Protein AF-A0A7J4LQV3-F1 (afdb_monomer_lite)

Foldseek 3Di:
DWDFPDWDWDDDPHIDIDTDTPDFWADQKDKDWFAFPPPVVRVVVVCVVAVPWDDDPRTTIHIDGDPGGGPQVVCVPCVLVDDPDDPVNVVVVVHDDDDDPVRQVVDPPSVVVVVVRVVVD

Structure (mmCIF, N/CA/C/O backbone):
data_AF-A0A7J4LQV3-F1
#
_entry.id   AF-A0A7J4LQV3-F1
#
loop_
_atom_site.group_PDB
_atom_site.id
_atom_site.type_symbol
_atom_site.label_atom_id
_atom_site.label_alt_id
_atom_site.label_comp_id
_atom_site.label_asym_id
_atom_site.label_entity_id
_atom_site.label_seq_id
_atom_site.pdbx_PDB_ins_code
_atom_site.Cartn_x
_atom_site.Cartn_y
_atom_site.Cartn_z
_atom_site.occupancy
_atom_site.B_iso_or_equiv
_atom_site.auth_seq_id
_atom_site.auth_comp_id
_atom_site.auth_asym_id
_atom_site.auth_atom_id
_atom_site.pdbx_PDB_model_num
ATOM 1 N N . GLU A 1 1 ? 0.715 0.067 -7.574 1.00 91.31 1 GLU A N 1
ATOM 2 C CA . GLU A 1 1 ? 0.708 0.489 -6.161 1.00 91.31 1 GLU A CA 1
ATOM 3 C C . GLU A 1 1 ? -0.727 0.433 -5.670 1.00 91.31 1 GLU A C 1
ATOM 5 O O . GLU A 1 1 ? -1.618 0.506 -6.514 1.00 91.31 1 GLU A O 1
ATOM 10 N N . PHE A 1 2 ? -0.955 0.263 -4.368 1.00 95.31 2 PHE A N 1
ATOM 11 C CA . PHE A 1 2 ? -2.307 0.359 -3.819 1.00 95.31 2 PHE A CA 1
ATOM 12 C C . PHE A 1 2 ? -2.780 1.807 -3.887 1.00 95.31 2 PHE A C 1
ATOM 14 O O . PHE A 1 2 ? -2.021 2.727 -3.579 1.00 95.31 2 PHE A O 1
ATOM 21 N N . ARG A 1 3 ? -4.029 2.001 -4.300 1.00 96.06 3 ARG A N 1
ATOM 22 C CA . ARG A 1 3 ? -4.690 3.302 -4.307 1.00 96.06 3 ARG A CA 1
ATOM 23 C C . ARG A 1 3 ? -5.820 3.272 -3.298 1.00 96.06 3 ARG A C 1
ATOM 25 O O . ARG A 1 3 ? -6.622 2.340 -3.300 1.00 96.06 3 ARG A O 1
ATOM 32 N N . VAL A 1 4 ? -5.822 4.268 -2.421 1.00 96.25 4 VAL A N 1
ATOM 33 C CA . VAL A 1 4 ? -6.881 4.472 -1.436 1.00 96.25 4 VAL A CA 1
ATOM 34 C C . VAL A 1 4 ? -7.999 5.227 -2.135 1.00 96.25 4 VAL A C 1
ATOM 36 O O . VAL A 1 4 ? -7.781 6.346 -2.591 1.00 96.25 4 VAL A O 1
ATOM 39 N N . PHE A 1 5 ? -9.165 4.600 -2.225 1.00 95.38 5 PHE A N 1
ATOM 40 C CA . PHE A 1 5 ? -10.378 5.233 -2.725 1.00 95.38 5 PHE A CA 1
ATOM 41 C C . PHE A 1 5 ? -10.970 6.157 -1.657 1.00 95.38 5 PHE A C 1
ATOM 43 O O . PHE A 1 5 ? -11.234 7.327 -1.914 1.00 95.38 5 PHE A O 1
ATOM 50 N N . ALA A 1 6 ? -11.083 5.652 -0.428 1.00 95.88 6 ALA A N 1
ATOM 51 C CA . ALA A 1 6 ? -11.557 6.411 0.718 1.00 95.88 6 ALA A CA 1
ATOM 52 C C . ALA A 1 6 ? -10.882 5.944 2.010 1.00 95.88 6 ALA A C 1
ATOM 54 O O . ALA A 1 6 ? -10.399 4.814 2.120 1.00 95.88 6 ALA A O 1
ATOM 55 N N . SER A 1 7 ? -10.852 6.816 3.013 1.00 96.00 7 SER A N 1
ATOM 56 C CA . SER A 1 7 ? -10.341 6.487 4.340 1.00 96.00 7 SER A CA 1
ATOM 57 C C . SER A 1 7 ? -11.185 7.121 5.433 1.00 96.00 7 SER A C 1
ATOM 59 O O . SER A 1 7 ? -11.880 8.115 5.221 1.00 96.00 7 SER A O 1
ATOM 61 N N . GLY A 1 8 ? -11.168 6.507 6.610 1.00 95.94 8 GLY A N 1
ATOM 62 C CA . GLY A 1 8 ? -11.970 6.952 7.739 1.00 95.94 8 GLY A CA 1
ATOM 63 C C . GLY A 1 8 ? -11.373 6.509 9.062 1.00 95.94 8 GLY A C 1
ATOM 64 O O . GLY A 1 8 ? -10.572 5.577 9.122 1.00 95.94 8 GLY A O 1
ATOM 65 N N . VAL A 1 9 ? -11.774 7.186 10.132 1.00 96.12 9 VAL A N 1
ATOM 66 C CA . VAL A 1 9 ? -11.358 6.856 11.494 1.00 96.12 9 VAL A CA 1
ATOM 67 C C . VAL A 1 9 ? -12.597 6.687 12.353 1.00 96.12 9 VAL A C 1
ATOM 69 O O . VAL A 1 9 ? -13.503 7.518 12.322 1.00 96.12 9 VAL A O 1
ATOM 72 N N . TRP A 1 10 ? -12.613 5.615 13.133 1.00 96.44 10 TRP A N 1
ATOM 73 C CA . TRP A 1 10 ? -13.648 5.344 14.117 1.00 96.44 10 TRP A CA 1
ATOM 74 C C . TRP A 1 10 ? -12.995 4.989 15.446 1.00 96.44 10 TRP A C 1
ATOM 76 O O . TRP A 1 10 ? -11.986 4.286 15.481 1.00 96.44 10 TRP A O 1
ATOM 86 N N . VAL A 1 11 ? -13.534 5.513 16.542 1.00 95.75 11 VAL A N 1
ATOM 87 C CA . VAL A 1 11 ? -12.960 5.340 17.878 1.00 95.75 11 VAL A CA 1
ATOM 88 C C . VAL A 1 11 ? -14.044 4.866 18.830 1.00 95.75 11 VAL A C 1
ATOM 90 O O . VAL A 1 11 ? -15.128 5.447 18.883 1.00 95.75 11 VAL A O 1
ATOM 93 N N . GLN A 1 12 ? -13.717 3.829 19.594 1.00 92.12 12 GLN A N 1
ATOM 94 C CA . GLN A 1 12 ? -14.494 3.353 20.732 1.00 92.12 12 GLN A CA 1
ATOM 95 C C . GLN A 1 12 ? -13.525 3.002 21.875 1.00 92.12 12 GLN A C 1
ATOM 97 O O . GLN A 1 12 ? -12.827 3.883 22.369 1.00 92.12 12 GLN A O 1
ATOM 102 N N . ASP A 1 13 ? -13.432 1.730 22.264 1.00 92.00 13 ASP A N 1
ATOM 103 C CA . ASP A 1 13 ? -12.401 1.201 23.164 1.00 92.00 13 ASP A CA 1
ATOM 104 C C . ASP A 1 13 ? -11.010 1.208 22.502 1.00 92.00 13 ASP A C 1
ATOM 106 O O . ASP A 1 13 ? -9.985 1.348 23.167 1.00 92.00 13 ASP A O 1
ATOM 110 N N . LYS A 1 14 ? -10.988 1.084 21.170 1.00 94.00 14 LYS A N 1
ATOM 111 C CA . LYS A 1 14 ? -9.808 1.153 20.306 1.00 94.00 14 LYS A CA 1
ATOM 112 C C . LYS A 1 14 ? -10.007 2.190 19.207 1.00 94.00 14 LYS A C 1
ATOM 114 O O . LYS A 1 14 ? -11.129 2.589 18.895 1.00 94.00 14 LYS A O 1
ATOM 119 N N . ALA A 1 15 ? -8.900 2.598 18.595 1.00 95.25 15 ALA A N 1
ATOM 120 C CA . ALA A 1 15 ? -8.915 3.383 17.371 1.00 95.25 15 ALA A CA 1
ATOM 121 C C . ALA A 1 15 ? -8.832 2.456 16.152 1.00 95.25 15 ALA A C 1
ATOM 123 O O . ALA A 1 15 ? -7.953 1.598 16.070 1.00 95.25 15 ALA A O 1
ATOM 124 N N . TYR A 1 16 ? -9.727 2.669 15.195 1.00 95.69 16 TYR A N 1
ATOM 125 C CA . TYR A 1 16 ? -9.789 1.961 13.926 1.00 95.69 16 TYR A CA 1
ATOM 126 C C . TYR A 1 16 ? -9.491 2.949 12.804 1.00 95.69 16 TYR A C 1
ATOM 128 O O . TYR A 1 16 ? -10.142 3.988 12.695 1.00 95.69 16 TYR A O 1
ATOM 136 N N . VAL A 1 17 ? -8.513 2.615 11.964 1.00 94.88 17 VAL A N 1
ATOM 137 C CA . VAL A 1 17 ? -8.202 3.353 10.737 1.00 94.88 17 VAL A CA 1
ATOM 138 C C . VAL A 1 17 ? -8.621 2.478 9.565 1.00 94.88 17 VAL A C 1
ATOM 140 O O . VAL A 1 17 ? -8.071 1.396 9.365 1.00 94.88 17 VAL A O 1
ATOM 143 N N . LEU A 1 18 ? -9.633 2.928 8.829 1.00 95.44 18 LEU A N 1
ATOM 144 C CA . LEU A 1 18 ? -10.205 2.219 7.695 1.00 95.44 18 LEU A CA 1
ATOM 145 C C . LEU A 1 18 ? -9.623 2.758 6.389 1.00 95.44 18 LEU A C 1
ATOM 147 O O . LEU A 1 18 ? -9.552 3.971 6.190 1.00 95.44 18 LEU A O 1
ATOM 151 N N . PHE A 1 19 ? -9.286 1.840 5.487 1.00 94.94 19 PHE A N 1
ATOM 152 C CA . PHE A 1 19 ? -8.932 2.139 4.106 1.00 94.94 19 PHE A CA 1
ATOM 153 C C . PHE A 1 19 ? -9.815 1.315 3.173 1.00 94.94 19 PHE A C 1
ATOM 155 O O . PHE A 1 19 ? -9.827 0.086 3.247 1.00 94.94 19 PHE A O 1
ATOM 162 N N . GLU A 1 20 ? -10.519 1.995 2.282 1.00 95.38 20 GLU A N 1
ATOM 163 C CA . GLU A 1 20 ? -11.116 1.401 1.096 1.00 95.38 20 GLU A CA 1
ATOM 164 C C . GLU A 1 20 ? -10.108 1.511 -0.046 1.00 95.38 20 GLU A C 1
ATOM 166 O O . GLU A 1 20 ? -9.579 2.590 -0.322 1.00 95.38 20 GLU A O 1
ATOM 171 N N . LEU A 1 21 ? -9.794 0.385 -0.682 1.00 95.56 21 LEU A N 1
ATOM 172 C CA . LEU A 1 21 ? -8.788 0.308 -1.736 1.00 95.56 21 LEU A CA 1
ATOM 173 C C . LEU A 1 21 ? -9.464 0.040 -3.076 1.00 95.56 21 LEU A C 1
ATOM 175 O O . LEU A 1 21 ? -10.374 -0.781 -3.142 1.00 95.56 21 LEU A O 1
ATOM 179 N N . GLU A 1 22 ? -8.958 0.652 -4.148 1.00 95.50 22 GLU A N 1
ATOM 180 C CA . GLU A 1 22 ? -9.434 0.371 -5.515 1.00 95.50 22 GLU A CA 1
ATOM 181 C C . GLU A 1 22 ? -9.257 -1.110 -5.893 1.00 95.50 22 GLU A C 1
ATOM 183 O O . GLU A 1 22 ? -10.029 -1.666 -6.670 1.00 95.50 22 GLU A O 1
ATOM 188 N N . ILE A 1 23 ? -8.222 -1.751 -5.343 1.00 94.44 23 ILE A N 1
ATOM 189 C CA . ILE A 1 23 ? -7.890 -3.159 -5.558 1.00 94.44 23 ILE A CA 1
ATOM 190 C C . ILE A 1 23 ? -7.399 -3.794 -4.257 1.00 94.44 23 ILE A C 1
ATOM 192 O O . ILE A 1 23 ? -6.673 -3.179 -3.475 1.00 94.44 23 ILE A O 1
ATOM 196 N N . SER A 1 24 ? -7.757 -5.058 -4.043 1.00 86.81 24 SER A N 1
ATOM 197 C CA . SER A 1 24 ? -7.370 -5.827 -2.853 1.00 86.81 24 SER A CA 1
ATOM 198 C C . SER A 1 24 ? -5.992 -6.487 -2.970 1.00 86.81 24 SER A C 1
ATOM 200 O O . SER A 1 24 ? -5.358 -6.767 -1.951 1.00 86.81 24 SER A O 1
ATOM 202 N N . GLY A 1 25 ? -5.506 -6.698 -4.197 1.00 93.56 25 GLY A N 1
ATOM 203 C CA . GLY A 1 25 ? -4.210 -7.308 -4.478 1.00 93.56 25 GLY A CA 1
ATOM 204 C C . GLY A 1 25 ? -3.566 -6.746 -5.742 1.00 93.56 25 GLY A C 1
ATOM 205 O O . GLY A 1 25 ? -4.241 -6.422 -6.717 1.00 93.56 25 GLY A O 1
ATOM 206 N N . LEU A 1 26 ? -2.244 -6.619 -5.711 1.00 97.00 26 LEU A N 1
ATOM 207 C CA . LEU A 1 26 ? -1.423 -6.192 -6.836 1.00 97.00 26 LEU A CA 1
ATOM 208 C C . LEU A 1 26 ? -0.860 -7.405 -7.589 1.00 97.00 26 LEU A C 1
ATOM 210 O O . LEU A 1 26 ? -0.591 -8.434 -6.970 1.00 97.00 26 LEU A O 1
ATOM 214 N N . PRO A 1 27 ? -0.579 -7.275 -8.899 1.00 96.75 27 PRO A N 1
ATOM 215 C CA . PRO A 1 27 ? 0.197 -8.276 -9.624 1.00 96.75 27 PRO A CA 1
ATOM 216 C C . PRO A 1 27 ? 1.563 -8.530 -8.957 1.00 96.75 27 PRO A C 1
ATOM 218 O O . PRO A 1 27 ? 2.115 -7.612 -8.340 1.00 96.75 27 PRO A O 1
ATOM 221 N N . PRO A 1 28 ? 2.176 -9.710 -9.135 1.00 96.81 28 PRO A N 1
ATOM 222 C CA . PRO A 1 28 ? 3.486 -10.012 -8.552 1.00 96.81 28 PRO A CA 1
ATOM 223 C C . PRO A 1 28 ? 4.609 -9.127 -9.108 1.00 96.81 28 PRO A C 1
ATOM 225 O O . PRO A 1 28 ? 5.583 -8.866 -8.411 1.00 96.81 28 PRO A O 1
ATOM 228 N N . LEU A 1 29 ? 4.462 -8.616 -10.335 1.00 96.56 29 LEU A N 1
ATOM 229 C CA . LEU A 1 29 ? 5.470 -7.795 -11.005 1.00 96.56 29 LEU A CA 1
ATOM 230 C C . LEU A 1 29 ? 5.047 -6.332 -11.100 1.00 96.56 29 LEU A C 1
ATOM 232 O O . LEU A 1 29 ? 3.907 -6.015 -11.461 1.00 96.56 29 LEU A O 1
ATOM 236 N N . LYS A 1 30 ? 5.979 -5.422 -10.815 1.00 96.00 30 LYS A N 1
ATOM 237 C CA . LYS A 1 30 ? 5.845 -3.989 -11.073 1.00 96.00 30 LYS A CA 1
ATOM 238 C C . LYS A 1 30 ? 6.906 -3.504 -12.035 1.00 96.00 30 LYS A C 1
ATOM 240 O O . LYS A 1 30 ? 8.035 -3.971 -12.016 1.00 96.00 30 LYS A O 1
ATOM 245 N N . ARG A 1 31 ? 6.547 -2.486 -12.806 1.00 95.81 31 ARG A N 1
ATOM 246 C CA . ARG A 1 31 ? 7.492 -1.792 -13.666 1.00 95.81 31 ARG A CA 1
ATOM 247 C C . ARG A 1 31 ? 8.372 -0.862 -12.833 1.00 95.81 31 ARG A C 1
ATOM 249 O O . ARG A 1 31 ? 7.862 0.006 -12.124 1.00 95.81 31 ARG A O 1
ATOM 256 N N . HIS A 1 32 ? 9.680 -1.038 -12.935 1.00 96.06 32 HIS A N 1
ATOM 257 C CA . HIS A 1 32 ? 10.696 -0.148 -12.400 1.00 96.06 32 HIS A CA 1
ATOM 258 C C . HIS A 1 32 ? 11.160 0.807 -13.509 1.00 96.06 32 HIS A C 1
ATOM 260 O O . HIS A 1 32 ? 11.787 0.353 -14.471 1.00 96.06 32 HIS A O 1
ATOM 266 N N . PRO A 1 33 ? 10.831 2.108 -13.429 1.00 95.50 33 PRO A N 1
ATOM 267 C CA . PRO A 1 33 ? 11.230 3.065 -14.448 1.00 95.50 33 PRO A CA 1
ATOM 268 C C . PRO A 1 33 ? 12.730 3.351 -14.359 1.00 95.50 33 PRO A C 1
ATOM 270 O O . PRO A 1 33 ? 13.272 3.620 -13.289 1.00 95.50 33 PRO A O 1
ATOM 273 N N . GLY A 1 34 ? 13.385 3.324 -15.510 1.00 95.50 34 GLY A N 1
ATOM 274 C CA . GLY A 1 34 ? 14.778 3.691 -15.696 1.00 95.50 34 GLY A CA 1
ATOM 275 C C . GLY A 1 34 ? 14.963 5.080 -16.319 1.00 95.50 34 GLY A C 1
ATOM 276 O O . GLY A 1 34 ? 14.013 5.867 -16.460 1.00 95.50 34 GLY A O 1
ATOM 277 N N . PRO A 1 35 ? 16.213 5.414 -16.681 1.00 96.31 35 PRO A N 1
ATOM 278 C CA . PRO A 1 35 ? 16.542 6.680 -17.322 1.00 96.31 35 PRO A CA 1
ATOM 279 C C . PRO A 1 35 ? 16.022 6.734 -18.763 1.00 96.31 35 PRO A C 1
ATOM 281 O O . PRO A 1 35 ? 15.722 5.710 -19.383 1.00 96.31 35 PRO A O 1
ATOM 284 N N . TYR A 1 36 ? 15.968 7.943 -19.320 1.00 95.62 36 TYR A N 1
ATOM 285 C CA . TYR A 1 36 ? 15.758 8.126 -20.754 1.00 95.62 36 TYR A CA 1
ATOM 286 C C . TYR A 1 36 ? 16.882 7.484 -21.571 1.00 95.62 36 TYR A C 1
ATOM 288 O O . TYR A 1 36 ? 18.046 7.493 -21.165 1.00 95.62 36 TYR A O 1
ATOM 296 N N . VAL A 1 37 ? 16.542 6.967 -22.751 1.00 92.94 37 VAL A N 1
ATOM 297 C CA . VAL A 1 37 ? 17.472 6.174 -23.574 1.00 92.94 37 VAL A CA 1
ATOM 298 C C . VAL A 1 37 ? 18.699 6.952 -24.068 1.00 92.94 37 VAL A C 1
ATOM 300 O O . VAL A 1 37 ? 19.742 6.349 -24.314 1.00 92.94 37 VAL A O 1
ATOM 303 N N . TRP A 1 38 ? 18.609 8.282 -24.174 1.00 89.69 38 TRP A N 1
ATOM 304 C CA . TRP A 1 38 ? 19.711 9.154 -24.606 1.00 89.69 38 TRP A CA 1
ATOM 305 C C . TRP A 1 38 ? 20.709 9.506 -23.491 1.00 89.69 38 TRP A C 1
ATOM 307 O O . TRP A 1 38 ? 21.787 10.026 -23.774 1.00 89.69 38 TRP A O 1
ATOM 317 N N . LEU A 1 39 ? 20.405 9.189 -22.229 1.00 90.75 39 LEU A N 1
ATOM 318 C CA . LEU A 1 39 ? 21.302 9.414 -21.094 1.00 90.75 39 LEU A CA 1
ATOM 319 C C . LEU A 1 39 ? 22.269 8.230 -20.925 1.00 90.75 39 LEU A C 1
ATOM 321 O O . LEU A 1 39 ? 22.088 7.376 -20.055 1.00 90.75 39 LEU A O 1
ATOM 325 N N . ARG A 1 40 ? 23.289 8.166 -21.793 1.00 79.81 40 ARG A N 1
ATOM 326 C CA . ARG A 1 40 ? 24.181 7.000 -21.967 1.00 79.81 40 ARG A CA 1
ATOM 327 C C . ARG A 1 40 ? 24.798 6.453 -20.674 1.00 79.81 40 ARG A C 1
ATOM 329 O O . ARG A 1 40 ? 24.749 5.242 -20.464 1.00 79.81 40 ARG A O 1
ATOM 336 N N . GLU A 1 41 ? 25.346 7.307 -19.810 1.00 80.06 41 GLU A N 1
ATOM 337 C CA . GLU A 1 41 ? 25.992 6.863 -18.562 1.00 80.06 41 GLU A CA 1
ATOM 338 C C . GLU A 1 41 ? 24.991 6.212 -17.596 1.00 80.06 41 GLU A C 1
ATOM 340 O O . GLU A 1 41 ? 25.233 5.131 -17.055 1.00 80.06 41 GLU A O 1
ATOM 345 N N . HIS A 1 42 ? 23.806 6.809 -17.450 1.00 83.69 42 HIS A N 1
ATOM 346 C CA . HIS A 1 42 ? 22.742 6.269 -16.606 1.00 83.69 42 HIS A CA 1
ATOM 347 C C . HIS A 1 42 ? 22.144 4.979 -17.185 1.00 83.69 42 HIS A C 1
ATOM 349 O O . HIS A 1 42 ? 21.806 4.060 -16.436 1.00 83.69 42 HIS A O 1
ATOM 355 N N . ALA A 1 43 ? 22.053 4.878 -18.513 1.00 87.75 43 ALA A N 1
ATOM 356 C CA . ALA A 1 43 ? 21.571 3.686 -19.199 1.00 87.75 43 ALA A CA 1
ATOM 357 C C . ALA A 1 43 ? 22.479 2.465 -18.977 1.00 87.75 43 ALA A C 1
ATOM 359 O O . ALA A 1 43 ? 21.977 1.352 -18.833 1.00 87.75 43 ALA A O 1
ATOM 360 N N . ALA A 1 44 ? 23.803 2.653 -18.938 1.00 89.56 44 ALA A N 1
ATOM 361 C CA . ALA A 1 44 ? 24.746 1.559 -18.708 1.00 89.56 44 ALA A CA 1
ATOM 362 C C . ALA A 1 44 ? 24.579 0.947 -17.307 1.00 89.56 44 ALA A C 1
ATOM 364 O O . ALA A 1 44 ? 24.439 -0.269 -17.176 1.00 89.56 44 ALA A O 1
ATOM 365 N N . SER A 1 45 ? 24.512 1.791 -16.272 1.00 91.62 45 SER A N 1
ATOM 366 C CA . SER A 1 45 ? 24.292 1.345 -14.889 1.00 91.62 45 SER A CA 1
ATOM 367 C C . SER A 1 45 ? 22.940 0.644 -14.719 1.00 91.62 45 SER A C 1
ATOM 369 O O . SER A 1 45 ? 22.859 -0.410 -14.088 1.00 91.62 45 SER A O 1
ATOM 371 N N . PHE A 1 46 ? 21.884 1.178 -15.343 1.00 94.25 46 PHE A N 1
ATOM 372 C CA . PHE A 1 46 ? 20.557 0.568 -15.289 1.00 94.25 46 PHE A CA 1
ATOM 373 C C . PHE A 1 46 ? 20.534 -0.824 -15.934 1.00 94.25 46 PHE A C 1
ATOM 375 O O . PHE A 1 46 ? 20.088 -1.771 -15.298 1.00 94.25 46 PHE A O 1
ATOM 382 N N . LYS A 1 47 ? 21.072 -0.973 -17.152 1.00 91.94 47 LYS A N 1
ATOM 383 C CA . LYS A 1 47 ? 21.130 -2.270 -17.853 1.00 91.94 47 LYS A CA 1
ATOM 384 C C . LYS A 1 47 ? 22.014 -3.299 -17.152 1.00 91.94 47 LYS A C 1
ATOM 386 O O . LYS A 1 47 ? 21.729 -4.484 -17.218 1.00 91.94 47 LYS A O 1
ATOM 391 N N . SER A 1 48 ? 23.070 -2.855 -16.468 1.00 94.31 48 SER A N 1
ATOM 392 C CA . SER A 1 48 ? 23.903 -3.744 -15.649 1.00 94.31 48 SER A CA 1
ATOM 393 C C . SER A 1 48 ? 23.108 -4.347 -14.482 1.00 94.31 48 SER A C 1
ATOM 395 O O . SER A 1 48 ? 23.230 -5.532 -14.191 1.00 94.31 48 SER A O 1
ATOM 397 N N . ARG A 1 49 ? 22.238 -3.548 -13.848 1.00 95.44 49 ARG A N 1
ATOM 398 C CA . ARG A 1 49 ? 21.353 -4.010 -12.765 1.00 95.44 49 ARG A CA 1
ATOM 399 C C . ARG A 1 49 ? 20.141 -4.792 -13.263 1.00 95.44 49 ARG A C 1
ATOM 401 O O . ARG A 1 49 ? 19.658 -5.665 -12.553 1.00 95.44 49 ARG A O 1
ATOM 408 N N . TYR A 1 50 ? 19.654 -4.464 -14.456 1.00 96.19 50 TYR A N 1
ATOM 409 C CA . TYR A 1 50 ? 18.470 -5.057 -15.066 1.00 96.19 50 TYR A CA 1
ATOM 410 C C . TYR A 1 50 ? 18.795 -5.508 -16.496 1.00 96.19 50 TYR A C 1
ATOM 412 O O . TYR A 1 50 ? 18.547 -4.757 -17.444 1.00 96.19 50 TYR A O 1
ATOM 420 N N . PRO A 1 51 ? 19.368 -6.714 -16.663 1.00 94.56 51 PRO A N 1
ATOM 421 C CA . PRO A 1 51 ? 19.769 -7.225 -17.976 1.00 94.56 51 PRO A CA 1
ATOM 422 C C . PRO A 1 51 ? 18.602 -7.339 -18.964 1.00 94.56 51 PRO A C 1
ATOM 424 O O . PRO A 1 51 ? 18.777 -7.058 -20.146 1.00 94.56 51 PRO A O 1
ATOM 427 N N . ASP A 1 52 ? 17.403 -7.646 -18.460 1.00 95.19 52 ASP A N 1
ATOM 428 C CA . ASP A 1 52 ? 16.167 -7.782 -19.244 1.00 95.19 52 ASP A CA 1
ATOM 429 C C . ASP A 1 52 ? 15.409 -6.450 -19.415 1.00 95.19 52 ASP A C 1
ATOM 431 O O . ASP A 1 52 ? 14.194 -6.420 -19.630 1.00 95.19 52 ASP A O 1
ATOM 435 N N . ALA A 1 53 ? 16.103 -5.315 -19.274 1.00 96.69 53 ALA A N 1
ATOM 436 C CA . ALA A 1 53 ? 15.487 -4.007 -19.439 1.00 96.69 53 ALA A CA 1
ATOM 437 C C . ALA A 1 53 ? 14.977 -3.791 -20.875 1.00 96.69 53 ALA A C 1
ATOM 439 O O . ALA A 1 53 ? 15.681 -4.029 -21.856 1.00 96.69 53 ALA A O 1
ATOM 440 N N . TYR A 1 54 ? 13.776 -3.235 -20.990 1.00 96.38 54 TYR A N 1
ATOM 441 C CA . TYR A 1 54 ? 13.118 -2.891 -22.249 1.00 96.38 54 TYR A CA 1
ATOM 442 C C . TYR A 1 54 ? 12.863 -1.384 -22.344 1.00 96.38 54 TYR A C 1
ATOM 444 O O . TYR A 1 54 ? 13.038 -0.649 -21.373 1.00 96.38 54 TYR A O 1
ATOM 452 N N . ILE A 1 55 ? 12.472 -0.901 -23.526 1.00 96.38 55 ILE A N 1
ATOM 453 C CA . ILE A 1 55 ? 12.135 0.511 -23.733 1.00 96.38 55 ILE A CA 1
ATOM 454 C C . ILE A 1 55 ? 10.622 0.687 -23.658 1.00 96.38 55 ILE A C 1
ATOM 456 O O . ILE A 1 55 ? 9.872 -0.003 -24.343 1.00 96.38 55 ILE A O 1
ATOM 460 N N . LEU A 1 56 ? 10.182 1.653 -22.861 1.00 96.69 56 LEU A N 1
ATOM 461 C CA . LEU A 1 56 ? 8.799 2.090 -22.774 1.00 96.69 56 LEU A CA 1
ATOM 462 C C . LEU A 1 56 ? 8.762 3.614 -22.723 1.00 96.69 56 LEU A C 1
ATOM 464 O O . LEU A 1 56 ? 9.424 4.215 -21.879 1.00 96.69 56 LEU A O 1
ATOM 468 N N . GLU A 1 57 ? 7.994 4.235 -23.621 1.00 95.69 57 GLU A N 1
ATOM 469 C CA . GLU A 1 57 ? 7.783 5.694 -23.635 1.00 95.69 57 GLU A CA 1
ATOM 470 C C . GLU A 1 57 ? 9.108 6.493 -23.581 1.00 95.69 57 GLU A C 1
ATOM 472 O O . GLU A 1 57 ? 9.249 7.488 -22.872 1.00 95.69 57 GLU A O 1
ATOM 477 N N . GLY A 1 58 ? 10.130 6.023 -24.309 1.00 95.06 58 GLY A N 1
ATOM 478 C CA . GLY A 1 58 ? 11.448 6.670 -24.386 1.00 95.06 58 GLY A CA 1
ATOM 479 C C . GLY A 1 58 ? 12.370 6.443 -23.180 1.00 95.06 58 GLY A C 1
ATOM 480 O O . GLY A 1 58 ? 13.473 6.998 -23.141 1.00 95.06 58 GLY A O 1
ATOM 481 N N . ARG A 1 59 ? 11.967 5.618 -22.209 1.00 96.12 59 ARG A N 1
ATOM 482 C CA . ARG A 1 59 ? 12.763 5.244 -21.031 1.00 96.12 59 ARG A CA 1
ATOM 483 C C . ARG A 1 59 ? 13.111 3.768 -21.045 1.00 96.12 59 ARG A C 1
ATOM 485 O O . ARG A 1 59 ? 12.339 2.957 -21.542 1.00 96.12 59 ARG A O 1
ATOM 492 N N . TYR A 1 60 ? 14.241 3.419 -20.440 1.00 96.88 60 TYR A N 1
ATOM 493 C CA . TYR A 1 60 ? 14.440 2.044 -19.995 1.00 96.88 60 TYR A CA 1
ATOM 494 C C . TYR A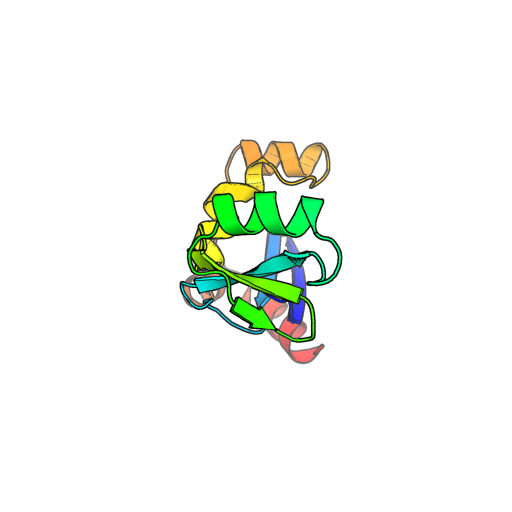 1 60 ? 13.430 1.710 -18.893 1.00 96.88 60 TYR A C 1
ATOM 496 O O . TYR A 1 60 ? 13.048 2.575 -18.107 1.00 96.88 60 TYR A O 1
ATOM 504 N N . ALA A 1 61 ? 13.009 0.459 -18.825 1.00 97.62 61 ALA A N 1
ATOM 505 C CA . ALA A 1 61 ? 12.148 -0.083 -17.790 1.00 97.62 61 ALA A CA 1
ATOM 506 C C . ALA A 1 61 ? 12.525 -1.543 -17.538 1.00 97.62 61 ALA A C 1
ATOM 508 O O . ALA A 1 61 ? 13.048 -2.210 -18.425 1.00 97.62 61 ALA A O 1
ATOM 509 N N . ALA A 1 62 ? 12.259 -2.032 -16.334 1.00 98.00 62 ALA A N 1
ATOM 510 C CA . ALA A 1 62 ? 12.427 -3.437 -15.983 1.00 98.00 62 ALA A CA 1
ATOM 511 C C . ALA A 1 62 ? 11.210 -3.918 -15.197 1.00 98.00 62 ALA A C 1
ATOM 513 O O . ALA A 1 62 ? 10.652 -3.156 -14.404 1.00 98.00 62 ALA A O 1
ATOM 514 N N . ASP A 1 63 ? 10.809 -5.168 -15.391 1.00 97.56 63 ASP A N 1
ATOM 515 C CA . ASP A 1 63 ? 9.811 -5.790 -14.527 1.00 97.56 63 ASP A CA 1
ATOM 516 C C . ASP A 1 63 ? 10.519 -6.360 -13.298 1.00 97.56 63 ASP A C 1
ATOM 518 O O . ASP A 1 63 ? 11.467 -7.133 -13.412 1.00 97.56 63 ASP A O 1
ATOM 522 N N . ILE A 1 64 ? 10.084 -5.940 -12.113 1.00 96.75 64 ILE A N 1
ATOM 523 C CA . ILE A 1 64 ? 10.649 -6.369 -10.833 1.00 96.75 64 ILE A CA 1
ATOM 524 C C . ILE A 1 64 ? 9.561 -6.975 -9.953 1.00 96.75 64 ILE A C 1
ATOM 526 O O . ILE A 1 64 ? 8.407 -6.535 -9.972 1.00 96.75 64 ILE A O 1
ATOM 530 N N . THR A 1 65 ? 9.931 -7.957 -9.140 1.00 97.06 65 THR A N 1
ATOM 531 C CA . THR A 1 65 ? 9.023 -8.568 -8.167 1.00 97.06 65 THR A CA 1
ATOM 532 C C . THR A 1 65 ? 8.647 -7.567 -7.076 1.00 97.06 6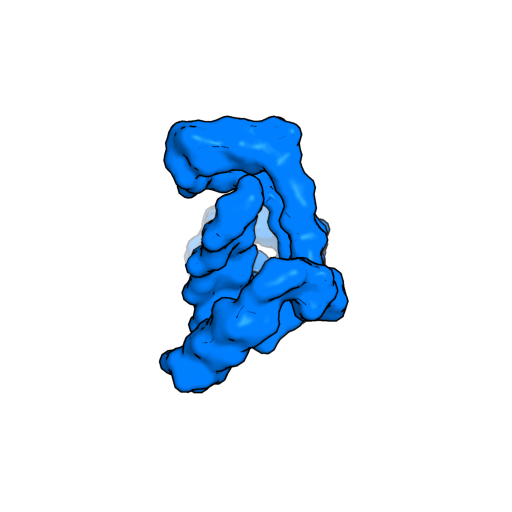5 THR A C 1
ATOM 534 O O . THR A 1 65 ? 9.488 -6.823 -6.569 1.00 97.06 65 THR A O 1
ATOM 537 N N . ARG A 1 66 ? 7.362 -7.523 -6.719 1.00 96.88 66 ARG A N 1
ATOM 538 C CA . ARG A 1 66 ? 6.882 -6.781 -5.554 1.00 96.88 66 ARG A CA 1
ATOM 539 C C . ARG A 1 66 ? 7.224 -7.546 -4.285 1.00 96.88 66 ARG A C 1
ATOM 541 O O . ARG A 1 66 ? 7.011 -8.747 -4.213 1.00 96.88 66 ARG A O 1
ATOM 548 N N . GLU A 1 67 ? 7.672 -6.817 -3.272 1.00 95.38 67 GLU A N 1
ATOM 549 C CA . GLU A 1 67 ? 7.854 -7.369 -1.927 1.00 95.38 67 GLU A CA 1
ATOM 550 C C . GLU A 1 67 ? 6.510 -7.772 -1.298 1.00 95.38 67 GLU A C 1
ATOM 552 O O . GLU A 1 67 ? 6.419 -8.810 -0.655 1.00 95.38 67 GLU A O 1
ATOM 557 N N . TYR A 1 68 ? 5.454 -6.991 -1.559 1.00 95.94 68 TYR A N 1
ATOM 558 C CA . TYR A 1 68 ? 4.096 -7.255 -1.083 1.00 95.94 68 TYR A CA 1
ATOM 559 C C . TYR A 1 68 ? 3.093 -7.160 -2.230 1.00 95.94 68 TYR A C 1
ATOM 561 O O . TYR A 1 68 ? 3.050 -6.164 -2.963 1.00 95.94 68 TYR A O 1
ATOM 569 N N . THR A 1 69 ? 2.252 -8.184 -2.358 1.00 96.94 69 THR A N 1
ATOM 570 C CA . THR A 1 69 ? 1.122 -8.198 -3.297 1.00 96.94 69 THR A CA 1
ATOM 571 C C . THR A 1 69 ? -0.209 -7.959 -2.604 1.00 96.94 69 THR A C 1
ATOM 573 O O . THR A 1 69 ? -1.150 -7.538 -3.271 1.00 96.94 69 THR A O 1
ATOM 576 N N . GLY A 1 70 ? -0.300 -8.179 -1.288 1.00 95.44 70 GLY A N 1
ATOM 577 C CA . GLY A 1 70 ? -1.488 -7.902 -0.484 1.00 95.44 70 GLY A CA 1
ATOM 578 C C . GLY A 1 70 ? -1.342 -6.657 0.394 1.00 95.44 70 GLY A C 1
ATOM 579 O O . GLY A 1 70 ? -0.303 -6.425 1.012 1.00 95.44 70 GLY A O 1
ATOM 580 N N . ALA A 1 71 ? -2.416 -5.872 0.515 1.00 94.44 71 ALA A N 1
ATOM 581 C CA . ALA A 1 71 ? -2.417 -4.686 1.376 1.00 94.44 71 ALA A CA 1
ATOM 582 C C . ALA A 1 71 ? -2.255 -5.049 2.860 1.00 94.44 71 ALA A C 1
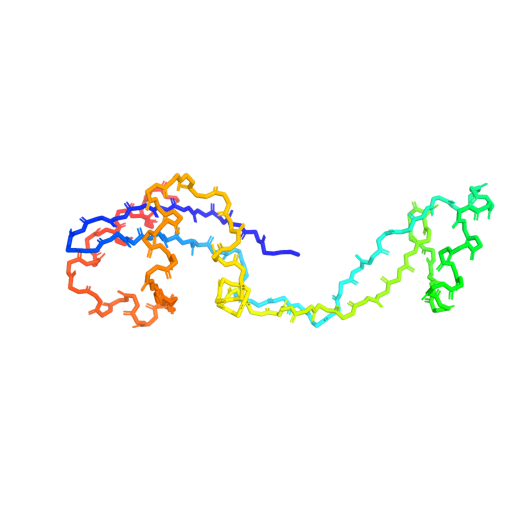ATOM 584 O O . ALA A 1 71 ? -1.596 -4.332 3.610 1.00 94.44 71 ALA A O 1
ATOM 585 N N . ARG A 1 72 ? -2.816 -6.193 3.282 1.00 93.38 72 ARG A N 1
ATOM 586 C CA . ARG A 1 72 ? -2.652 -6.708 4.648 1.00 93.38 72 ARG A CA 1
ATOM 587 C C . ARG A 1 72 ? -1.184 -6.963 4.983 1.00 93.38 72 ARG A C 1
ATOM 589 O O . ARG A 1 72 ? -0.742 -6.569 6.056 1.00 93.38 72 ARG A O 1
ATOM 596 N N . GLU A 1 73 ? -0.464 -7.628 4.086 1.00 93.69 73 GLU A N 1
ATOM 597 C CA . GLU A 1 73 ? 0.950 -7.975 4.269 1.00 93.69 73 GLU A CA 1
ATOM 598 C C . GLU A 1 73 ? 1.799 -6.706 4.359 1.00 93.69 73 GLU A C 1
ATOM 600 O O . GLU A 1 73 ? 2.577 -6.550 5.296 1.00 93.69 73 GLU A O 1
ATOM 605 N N . LEU A 1 74 ? 1.559 -5.755 3.448 1.00 94.19 74 LEU A N 1
ATOM 606 C CA . LEU A 1 74 ? 2.215 -4.450 3.456 1.00 94.19 74 LEU A CA 1
ATOM 607 C C . LEU A 1 74 ? 2.000 -3.707 4.783 1.00 94.19 74 LEU A C 1
ATOM 609 O O . LEU A 1 74 ? 2.957 -3.218 5.383 1.00 94.19 74 LEU A O 1
ATOM 613 N N . LEU A 1 75 ? 0.752 -3.628 5.258 1.00 92.75 75 LEU A N 1
ATOM 614 C CA . LEU A 1 75 ? 0.435 -2.965 6.524 1.00 92.75 75 LEU A CA 1
ATOM 615 C C . LEU A 1 75 ? 1.123 -3.664 7.699 1.00 92.75 75 LEU A C 1
ATOM 617 O O . LEU A 1 75 ? 1.759 -2.992 8.504 1.00 92.75 75 LEU A O 1
ATOM 621 N N . ALA A 1 76 ? 1.057 -4.995 7.767 1.00 91.88 76 ALA A N 1
ATOM 622 C CA . ALA A 1 76 ? 1.695 -5.770 8.828 1.00 91.88 76 ALA A CA 1
ATOM 623 C C . ALA A 1 76 ? 3.224 -5.571 8.878 1.00 91.88 76 ALA A C 1
ATOM 625 O O . ALA A 1 76 ? 3.811 -5.540 9.961 1.00 91.88 76 ALA A O 1
ATOM 626 N N . ALA A 1 77 ? 3.870 -5.409 7.721 1.00 92.56 77 ALA A N 1
ATOM 627 C CA . ALA A 1 77 ? 5.316 -5.234 7.635 1.00 92.56 77 ALA A CA 1
ATOM 628 C C . ALA A 1 77 ? 5.781 -3.794 7.906 1.00 92.56 77 ALA A C 1
ATOM 630 O O . ALA A 1 77 ? 6.849 -3.588 8.478 1.00 92.56 77 ALA A O 1
ATOM 631 N N . SER A 1 78 ? 5.009 -2.787 7.485 1.00 91.50 78 SER A N 1
ATOM 632 C CA . SER A 1 78 ? 5.503 -1.403 7.409 1.00 91.50 78 SER A CA 1
ATOM 633 C C . SER A 1 78 ? 4.910 -0.439 8.440 1.00 91.50 78 SER A C 1
ATOM 635 O O . SER A 1 78 ? 5.507 0.613 8.678 1.00 91.50 78 SER A O 1
ATOM 637 N N . LEU A 1 79 ? 3.785 -0.754 9.095 1.00 90.94 79 LEU A N 1
ATOM 638 C CA . LEU A 1 79 ? 3.050 0.244 9.890 1.00 90.94 79 LEU A CA 1
ATOM 639 C C . LEU A 1 79 ? 3.848 0.807 11.082 1.00 90.94 79 LEU A C 1
ATOM 641 O O . LEU A 1 79 ? 3.717 1.983 11.417 1.00 90.94 79 LEU A O 1
ATOM 645 N N . THR A 1 80 ? 4.723 0.006 11.697 1.00 91.12 80 THR A N 1
ATOM 646 C CA . THR A 1 80 ? 5.587 0.436 12.818 1.00 91.12 80 THR A CA 1
ATOM 647 C C . THR A 1 80 ? 6.653 1.456 12.411 1.00 91.12 80 THR A C 1
ATOM 649 O O . THR A 1 80 ? 7.164 2.186 13.266 1.00 91.12 80 THR A O 1
ATOM 652 N N . SER A 1 81 ? 6.973 1.517 11.116 1.00 89.88 81 SER A N 1
ATOM 653 C CA . SER A 1 81 ? 7.928 2.454 10.519 1.00 89.88 81 SER A CA 1
ATOM 654 C C . SER A 1 81 ? 7.268 3.728 9.974 1.00 89.88 81 SER A C 1
ATOM 656 O O . SER A 1 81 ? 7.962 4.676 9.610 1.00 89.88 81 SER A O 1
ATOM 658 N N . CYS A 1 82 ? 5.932 3.789 9.947 1.00 89.25 82 CYS A N 1
ATOM 659 C CA . CYS A 1 82 ? 5.196 4.937 9.431 1.00 89.25 82 CYS A CA 1
ATOM 660 C C . CYS A 1 82 ? 5.231 6.142 10.385 1.00 89.25 82 CYS A C 1
ATOM 662 O O . CYS A 1 82 ? 5.105 6.026 11.610 1.00 89.25 82 CYS A O 1
ATOM 664 N N . GLY A 1 83 ? 5.312 7.338 9.797 1.00 89.94 83 GLY A N 1
ATOM 665 C CA . GLY A 1 83 ? 5.153 8.602 10.511 1.00 89.94 83 GLY A CA 1
ATOM 666 C C . GLY A 1 83 ? 3.687 8.883 10.840 1.00 89.94 83 GLY A C 1
ATOM 667 O O . GLY A 1 83 ? 3.022 9.588 10.093 1.00 89.94 83 GLY A O 1
ATOM 668 N N . ALA A 1 84 ? 3.188 8.347 11.958 1.00 87.56 84 ALA A N 1
ATOM 669 C CA . ALA A 1 84 ? 1.804 8.534 12.420 1.00 87.56 84 ALA A CA 1
ATOM 670 C C . ALA A 1 84 ? 1.662 9.576 13.553 1.00 87.56 84 ALA A C 1
ATOM 672 O O . ALA A 1 84 ? 0.579 9.775 14.098 1.00 87.56 84 ALA A O 1
ATOM 673 N N . GLY A 1 85 ? 2.755 10.249 13.925 1.00 92.50 85 GLY A N 1
ATOM 674 C CA . GLY A 1 85 ? 2.814 11.139 15.088 1.00 92.50 85 GLY A CA 1
ATOM 675 C C . GLY A 1 85 ? 3.114 10.386 16.388 1.00 92.50 85 GLY A C 1
ATOM 676 O O . GLY A 1 85 ? 2.841 9.196 16.518 1.00 92.50 85 GLY A O 1
ATOM 677 N N . LYS A 1 86 ? 3.703 11.082 17.372 1.00 94.38 86 LYS A N 1
ATOM 678 C CA . LYS A 1 86 ? 4.333 10.467 18.560 1.00 94.38 86 LYS A CA 1
ATOM 679 C C . LYS A 1 86 ? 3.437 9.447 19.276 1.00 94.38 86 LYS A C 1
ATOM 681 O O . LYS A 1 86 ? 3.864 8.316 19.495 1.00 94.38 86 LYS A O 1
ATOM 686 N N . HIS A 1 87 ? 2.211 9.838 19.620 1.00 93.75 87 HIS A N 1
ATOM 687 C CA . HIS A 1 87 ? 1.295 8.994 20.392 1.00 93.75 87 HIS A CA 1
ATOM 688 C C . HIS A 1 87 ? 0.767 7.803 19.586 1.00 93.75 87 HIS A C 1
ATOM 690 O O . HIS A 1 87 ? 0.764 6.682 20.087 1.00 93.75 87 HIS A O 1
ATOM 696 N N . VAL A 1 88 ? 0.387 8.020 18.325 1.00 93.88 88 VAL A N 1
ATOM 697 C CA . VAL A 1 88 ? -0.138 6.953 17.461 1.00 93.88 88 VAL A CA 1
ATOM 698 C C . VAL A 1 88 ? 0.967 5.963 17.105 1.00 93.88 88 VAL A C 1
ATOM 700 O O . VAL A 1 88 ? 0.770 4.760 17.226 1.00 93.88 88 VAL A O 1
ATOM 703 N N . SER A 1 89 ? 2.163 6.443 16.755 1.00 94.50 89 SER A N 1
ATOM 704 C CA . SER A 1 89 ? 3.321 5.579 16.511 1.00 94.50 89 SER A CA 1
ATOM 705 C C . SER A 1 89 ? 3.690 4.753 17.749 1.00 94.50 89 SER A C 1
ATOM 707 O O . SER A 1 89 ? 4.065 3.592 17.608 1.00 94.50 89 SER A O 1
ATOM 709 N N . GLN A 1 90 ? 3.577 5.310 18.961 1.00 94.31 90 GLN A N 1
ATOM 710 C CA . GLN A 1 90 ? 3.798 4.550 20.194 1.00 94.31 90 GLN A CA 1
ATOM 711 C C . GLN A 1 90 ? 2.719 3.477 20.410 1.00 94.31 90 GLN A C 1
ATOM 713 O O . GLN A 1 90 ? 3.062 2.346 20.748 1.00 94.31 90 GLN A O 1
ATOM 718 N N . ALA A 1 91 ? 1.446 3.797 20.159 1.00 94.62 91 ALA A N 1
ATOM 719 C CA . ALA A 1 91 ? 0.353 2.829 20.231 1.00 94.62 91 ALA A CA 1
ATOM 720 C C . ALA A 1 91 ? 0.539 1.685 19.218 1.00 94.62 91 ALA A C 1
ATOM 722 O O . ALA A 1 91 ? 0.504 0.519 19.600 1.00 94.62 91 ALA A O 1
ATOM 723 N N . ILE A 1 92 ? 0.862 1.999 17.959 1.00 95.06 92 ILE A N 1
ATOM 724 C CA . ILE A 1 92 ? 1.158 1.002 16.916 1.00 95.06 92 ILE A CA 1
ATOM 725 C C . ILE A 1 92 ? 2.316 0.094 17.345 1.00 95.06 92 ILE A C 1
ATOM 727 O O . ILE A 1 92 ? 2.233 -1.122 17.201 1.00 95.06 92 ILE A O 1
ATOM 731 N N . LYS A 1 93 ? 3.387 0.658 17.916 1.00 94.25 93 LYS A N 1
ATOM 732 C CA . LYS A 1 93 ? 4.526 -0.125 18.422 1.00 94.25 93 LYS A CA 1
ATOM 733 C C . LYS A 1 93 ? 4.161 -1.033 19.597 1.00 94.25 93 LYS A C 1
ATOM 735 O O . LYS A 1 93 ? 4.799 -2.066 19.760 1.00 94.25 93 LYS A O 1
ATOM 740 N N . SER A 1 94 ? 3.163 -0.662 20.400 1.00 94.50 94 SER A N 1
ATOM 741 C CA . SER A 1 94 ? 2.653 -1.518 21.481 1.00 94.50 94 SER A CA 1
ATOM 742 C C . SER A 1 94 ? 1.796 -2.684 20.977 1.00 94.50 94 SER A C 1
ATOM 744 O O . SER A 1 94 ? 1.625 -3.668 21.691 1.00 94.50 94 SER A O 1
ATOM 746 N N . GLY A 1 95 ? 1.302 -2.599 19.741 1.00 93.81 95 GLY A N 1
ATOM 747 C CA . GLY A 1 95 ? 0.547 -3.652 19.076 1.00 93.81 95 GLY A CA 1
ATOM 748 C C . GLY A 1 95 ? -0.616 -3.096 18.262 1.00 93.81 95 GLY A C 1
ATOM 749 O O . GLY A 1 95 ? -1.232 -2.091 18.610 1.00 93.81 95 GLY A O 1
ATOM 750 N N . TYR A 1 96 ? -0.932 -3.774 17.165 1.00 94.88 96 TYR A N 1
ATOM 751 C CA 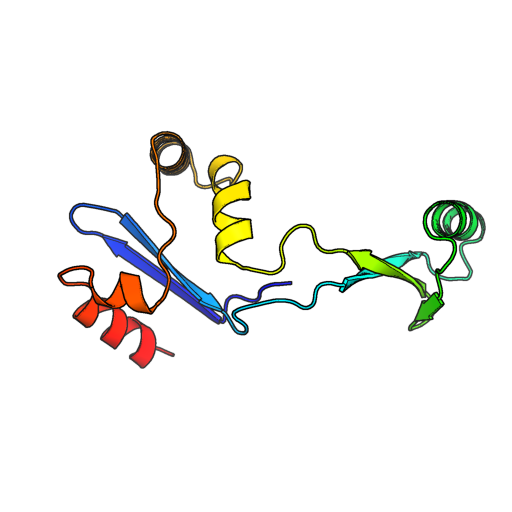. TYR A 1 96 ? -2.091 -3.483 16.329 1.00 94.88 96 TYR A CA 1
ATOM 752 C C . TYR A 1 96 ? -2.551 -4.759 15.622 1.00 94.88 96 TYR A C 1
ATOM 754 O O . TYR A 1 96 ? -1.856 -5.775 15.607 1.00 94.88 96 TYR A O 1
ATOM 762 N N . THR A 1 97 ? -3.736 -4.707 15.024 1.00 94.75 97 THR A N 1
ATOM 763 C CA . THR A 1 97 ? -4.285 -5.806 14.229 1.00 94.75 97 THR A CA 1
ATOM 764 C C . THR A 1 97 ? -4.775 -5.254 12.902 1.00 94.75 97 THR A C 1
ATOM 766 O O . THR A 1 97 ? -5.450 -4.228 12.866 1.00 94.75 97 THR A O 1
ATOM 769 N N . VAL A 1 98 ? -4.443 -5.938 11.809 1.00 95.12 98 VAL A N 1
ATOM 770 C CA . VAL A 1 98 ? -4.969 -5.617 10.481 1.00 95.12 98 VAL A CA 1
ATOM 771 C C . VAL A 1 98 ? -6.189 -6.491 10.232 1.00 95.12 98 VAL A C 1
ATOM 773 O O . VAL A 1 98 ? -6.067 -7.713 10.178 1.00 95.12 98 VAL A O 1
ATOM 776 N N . LEU A 1 99 ? -7.356 -5.868 10.081 1.00 94.69 99 LEU A N 1
ATOM 777 C CA . LEU A 1 99 ? -8.626 -6.551 9.842 1.00 94.69 99 LEU A CA 1
ATOM 778 C C . LEU A 1 99 ? -9.004 -6.465 8.362 1.00 94.69 99 LEU A C 1
ATOM 780 O O . LEU A 1 99 ? -8.848 -5.426 7.726 1.00 94.69 99 LEU A O 1
ATOM 784 N N . GLY A 1 100 ? -9.493 -7.568 7.803 1.00 93.19 100 GLY A N 1
ATOM 785 C CA . GLY A 1 100 ? -10.148 -7.597 6.499 1.00 93.19 100 GLY A CA 1
ATOM 786 C C . GLY A 1 100 ? -11.642 -7.303 6.634 1.00 93.19 100 GLY A C 1
ATOM 787 O O . GLY A 1 100 ? -12.188 -7.327 7.735 1.00 93.19 100 GLY A O 1
ATOM 788 N N . ALA A 1 101 ? -12.327 -7.089 5.508 1.00 87.94 101 ALA A N 1
ATOM 789 C CA . ALA A 1 101 ? -13.746 -6.714 5.489 1.00 87.94 101 ALA A CA 1
ATOM 790 C C . ALA A 1 101 ? -14.644 -7.648 6.330 1.00 87.94 101 ALA A C 1
ATOM 792 O O . ALA A 1 101 ? -15.478 -7.183 7.104 1.00 87.94 101 ALA A O 1
ATOM 793 N N . GLY A 1 102 ? -14.433 -8.967 6.237 1.00 89.69 102 GLY A N 1
ATOM 794 C CA . GLY A 1 102 ? -15.223 -9.947 6.990 1.00 89.69 102 GLY A CA 1
ATOM 795 C C . GLY A 1 102 ? -14.977 -9.937 8.504 1.00 89.69 102 GLY A C 1
ATOM 796 O O . GLY A 1 102 ? -15.877 -10.266 9.269 1.00 89.69 102 GLY A O 1
ATOM 797 N N . GLU A 1 103 ? -13.780 -9.572 8.964 1.00 94.75 103 GLU A N 1
ATOM 798 C CA . GLU A 1 103 ? -13.487 -9.432 10.400 1.00 94.75 103 GLU A CA 1
ATOM 799 C C . GLU A 1 103 ? -13.969 -8.080 10.920 1.00 94.75 103 GLU A C 1
ATOM 801 O O . GLU A 1 103 ? -14.534 -8.005 12.006 1.00 94.75 103 GLU A O 1
ATOM 806 N N . LEU A 1 104 ? -13.811 -7.030 10.112 1.00 91.62 104 LEU A N 1
ATOM 807 C CA . LEU A 1 104 ? -14.271 -5.683 10.420 1.00 91.62 104 LEU A CA 1
ATOM 808 C C . LEU A 1 104 ? -15.782 -5.647 10.686 1.00 91.62 104 LEU A C 1
ATOM 810 O O . LEU A 1 104 ? -16.222 -5.031 11.651 1.00 91.62 104 LEU A O 1
ATOM 814 N N . ALA A 1 105 ? -16.573 -6.366 9.884 1.00 89.62 105 ALA A N 1
ATOM 815 C CA . ALA A 1 105 ? -18.023 -6.460 10.055 1.00 89.62 105 ALA A CA 1
ATOM 816 C C . ALA A 1 105 ? -18.462 -7.116 11.382 1.00 89.62 105 ALA A C 1
ATOM 818 O O . ALA A 1 105 ? -19.621 -6.986 11.768 1.00 89.62 105 ALA A O 1
ATOM 819 N N . ARG A 1 106 ? -17.559 -7.822 12.078 1.00 93.44 106 ARG A N 1
ATOM 820 C CA . ARG A 1 106 ? -17.828 -8.477 13.371 1.00 93.44 106 ARG A CA 1
ATOM 821 C C . ARG A 1 106 ? -17.484 -7.602 14.574 1.00 93.44 106 ARG A C 1
ATOM 823 O O . ARG A 1 106 ? -17.756 -8.003 15.701 1.00 93.44 106 ARG A O 1
ATOM 830 N N . VAL A 1 107 ? -16.878 -6.438 14.352 1.00 94.81 107 VAL A N 1
ATOM 831 C CA . VAL A 1 107 ? -16.588 -5.483 15.422 1.00 94.81 107 VAL A CA 1
ATOM 832 C C . VAL A 1 107 ? -17.903 -4.854 1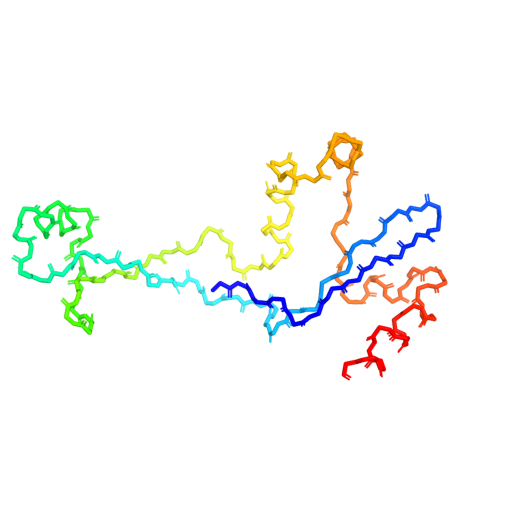5.884 1.00 94.81 107 VAL A C 1
ATOM 834 O O . VAL A 1 107 ? -18.664 -4.311 15.080 1.00 94.81 107 VAL A O 1
ATOM 837 N N . GLU A 1 108 ? -18.189 -4.944 17.181 1.00 94.75 108 GLU A N 1
ATOM 838 C CA . GLU A 1 108 ? -19.401 -4.375 17.773 1.00 94.75 108 GLU A CA 1
ATOM 839 C C . GLU A 1 108 ? -19.482 -2.864 17.497 1.00 94.75 108 GLU A C 1
ATOM 841 O O . GLU A 1 108 ? -18.479 -2.165 17.536 1.00 94.75 108 GLU A O 1
ATOM 846 N N . GLY A 1 109 ? -20.662 -2.344 17.148 1.00 92.94 109 GLY A N 1
ATOM 847 C CA . GLY A 1 109 ? -20.859 -0.916 16.849 1.00 92.94 109 GLY A CA 1
ATOM 848 C C . GLY A 1 109 ? -20.344 -0.432 15.480 1.00 92.94 109 GLY A C 1
ATOM 849 O O . GLY A 1 109 ? -20.870 0.553 14.953 1.00 92.94 109 GLY A O 1
ATOM 850 N N . MET A 1 110 ? -19.416 -1.155 14.842 1.00 94.88 110 MET A N 1
ATOM 851 C CA . MET A 1 110 ? -18.799 -0.796 13.554 1.00 94.88 110 MET A CA 1
ATOM 852 C C . MET A 1 110 ? -19.813 -0.629 12.413 1.00 94.88 110 MET A C 1
ATOM 854 O O . MET A 1 110 ? -19.631 0.206 11.528 1.00 94.88 110 MET A O 1
ATOM 858 N N . GLY A 1 111 ? -20.916 -1.384 12.43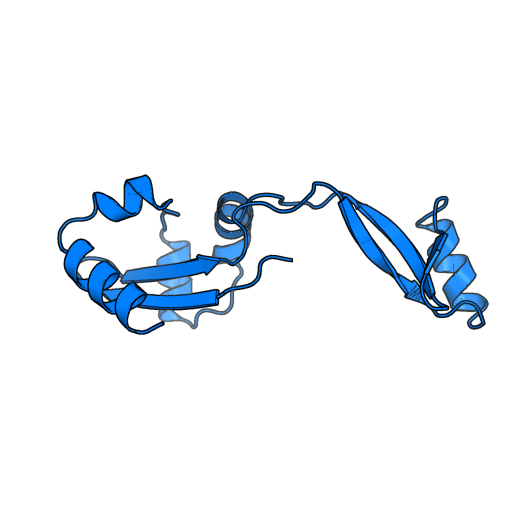2 1.00 93.75 111 GLY A N 1
ATOM 859 C CA . GLY A 1 111 ? -21.922 -1.355 11.365 1.00 93.75 111 GLY A CA 1
ATOM 860 C C . GLY A 1 111 ? -22.511 0.037 11.100 1.00 93.75 111 GLY A C 1
ATOM 861 O O . GLY A 1 111 ? -22.736 0.394 9.944 1.00 93.75 111 GLY A O 1
ATOM 862 N N . ARG A 1 112 ? -22.707 0.860 12.145 1.00 93.19 112 ARG A N 1
ATOM 863 C CA . ARG A 1 112 ? -23.184 2.245 11.972 1.00 93.19 112 ARG A CA 1
ATOM 864 C C . ARG A 1 112 ? -22.144 3.091 11.239 1.00 93.19 112 ARG A C 1
ATOM 866 O O . ARG A 1 112 ? -22.495 3.777 10.283 1.00 93.19 112 ARG A O 1
ATOM 873 N N . PHE A 1 113 ? -20.884 3.000 11.658 1.00 94.56 113 PHE A N 1
ATOM 874 C CA . PHE A 1 113 ? -19.784 3.716 11.021 1.00 94.56 113 PHE A CA 1
ATOM 875 C C . PHE A 1 113 ? -19.621 3.308 9.554 1.00 94.56 113 PHE A C 1
ATOM 877 O O . PHE A 1 113 ? -19.560 4.181 8.694 1.00 94.56 113 PHE A O 1
ATOM 884 N N . LEU A 1 114 ? -19.631 2.005 9.249 1.00 94.44 114 LEU A N 1
ATOM 885 C CA . LEU A 1 114 ? -19.510 1.514 7.873 1.00 94.44 114 LEU A CA 1
ATOM 886 C C . LEU A 1 114 ? -20.647 2.006 6.986 1.00 94.44 114 LEU A C 1
ATOM 888 O O . LEU A 1 114 ? -20.400 2.429 5.860 1.00 94.44 114 LEU A O 1
ATOM 892 N N . ARG A 1 115 ? -21.885 2.008 7.494 1.00 93.88 115 ARG A N 1
ATOM 893 C CA . ARG A 1 115 ? -23.017 2.565 6.752 1.00 93.88 115 ARG A CA 1
ATOM 894 C C . ARG A 1 115 ? -22.739 4.014 6.358 1.00 93.88 115 ARG A C 1
ATOM 896 O O . ARG A 1 115 ? -22.845 4.347 5.187 1.00 93.88 115 ARG A O 1
ATOM 903 N N . GLU A 1 116 ? -22.360 4.864 7.306 1.00 93.44 116 GLU A N 1
ATOM 904 C CA . GLU A 1 116 ? -22.074 6.269 7.004 1.00 93.44 116 GLU A CA 1
ATOM 905 C C . GLU A 1 116 ? -20.830 6.462 6.130 1.00 93.44 116 GLU A C 1
ATOM 907 O O . GLU A 1 116 ? -20.774 7.407 5.349 1.00 93.44 116 GLU A O 1
ATOM 912 N N . PHE A 1 117 ? -19.818 5.611 6.285 1.00 94.12 117 PHE A N 1
ATOM 913 C CA . PHE A 1 117 ? -18.603 5.640 5.479 1.00 94.12 117 PHE A CA 1
ATOM 914 C C . PHE A 1 117 ? -18.923 5.380 4.002 1.00 94.12 117 PHE A C 1
ATOM 916 O O . PHE A 1 117 ? -18.561 6.188 3.157 1.00 94.12 117 PHE A O 1
ATOM 923 N N . PHE A 1 118 ? -19.691 4.327 3.704 1.00 92.00 118 PHE A N 1
ATOM 924 C CA . PHE A 1 118 ? -20.041 3.965 2.327 1.00 92.00 118 PHE A CA 1
ATOM 925 C C . PHE A 1 118 ? -21.169 4.806 1.712 1.00 92.00 118 PHE A C 1
ATOM 927 O O . PHE A 1 118 ? -21.307 4.810 0.500 1.00 92.00 118 PHE A O 1
ATOM 934 N N . HIS A 1 119 ? -21.991 5.505 2.504 1.00 89.06 119 HIS A N 1
ATOM 935 C CA . HIS A 1 119 ? -23.030 6.403 1.962 1.00 89.06 119 HIS A CA 1
ATOM 936 C C . HIS A 1 119 ? -22.510 7.815 1.651 1.00 89.06 119 HIS A C 1
ATOM 938 O O . HIS A 1 119 ? -23.229 8.606 1.045 1.00 89.06 119 HIS A O 1
ATOM 944 N N . ARG A 1 120 ? -21.308 8.167 2.127 1.00 75.12 120 ARG A N 1
ATOM 945 C CA . ARG A 1 120 ? -20.683 9.477 1.885 1.00 75.12 120 ARG A CA 1
ATOM 946 C C . ARG A 1 120 ? -19.883 9.541 0.579 1.00 75.12 120 ARG A C 1
ATOM 948 O O . ARG A 1 120 ? -19.517 10.649 0.194 1.00 75.12 120 ARG A O 1
ATOM 955 N N . ASN A 1 121 ? -19.642 8.400 -0.066 1.00 56.25 121 ASN A N 1
ATOM 956 C CA . ASN A 1 121 ? -18.879 8.271 -1.309 1.00 56.25 121 ASN A CA 1
ATOM 957 C C . ASN A 1 121 ? -19.778 7.854 -2.472 1.00 56.25 121 ASN A C 1
ATOM 959 O O . ASN A 1 121 ? -20.712 7.057 -2.229 1.00 56.25 121 ASN A O 1
#

pLDDT: mean 93.34, std 4.89, range [56.25, 98.0]

Secondary structure (DSSP, 8-state):
---EEEEEEEESSSEEEEEEES-SB--SEEEEEEEETT-HHHHHHHHHH-TT-EEETTEEEEEEE-S-SBHHHHHHHHGGGS---HHHHHHHHH---PPPHHHHTTSTTHHHHHHHHHH--

Radius of gyration: 19.94 Å; chains: 1; bounding box: 49×21×48 Å

Sequence (121 aa):
EFRVFASGVWVQDKAYVLFELEISGLPPLKRHPGPYVWLREHAASFKSRYPDAYILEGRYAADITREYTGARELLAASLTSCGAGKHVSQAIKSGYTVLGAGELARVEGMGRFLREFFHRN